Protein AF-A0A528A0J5-F1 (afdb_monomer)

Foldseek 3Di:
DDDDPPDDDPDPDPPVPPDDDDDPVVVVVVVVLLVVLCVVPVPPVLVVVVVVVLVVVLVVCCVPPQHSLLLPVLSVVLVVLVVVLSCQLVVQLSVCVVVVHPSDSVRSVVVVVDPCVVVSVVSNVVSVVVSVVSSVVSVVVCCVPVNRHHQPDPVSVVCVVVPPD

Radius of gyration: 23.2 Å; Cα contacts (8 Å, |Δi|>4): 68; chains: 1; bounding box: 49×35×71 Å

pLDDT: mean 72.09, std 12.99, range [35.09, 94.44]

Solvent-accessible surface area (backbone atoms only — not comparable to full-atom values): 9971 Å² total; per-residue (Å²): 134,86,83,80,87,72,92,71,81,91,64,99,64,83,74,73,76,75,81,76,87,83,54,75,65,55,54,55,51,52,52,51,51,52,50,55,48,38,70,75,51,70,58,64,63,66,56,47,66,60,51,48,61,60,52,48,53,51,52,56,44,45,72,70,83,53,57,42,70,82,49,50,61,53,53,62,67,41,45,69,56,49,47,71,59,62,45,50,39,55,51,47,34,50,53,27,48,75,69,74,43,86,52,55,75,77,51,32,63,50,55,78,73,42,91,57,38,68,59,54,49,52,52,47,52,50,34,49,51,52,43,51,51,49,45,51,52,52,51,52,52,45,36,73,76,69,39,87,67,53,68,94,40,74,67,56,45,54,47,60,75,69,52,89,124

Secondary structure (DSSP, 8-state):
-------------------PPPPHHHHHHHHHHHHHHHHHS-THHHHHHHHHHHHHHHHHHHTTTS--HHHHHHHHHHGGGTHHHHHHHHHHHHHHHHTTS---GGGGGGGGG-TTHHHHHHHHHHHHHHHHHHHHHHHHHHHHHH-SSPPS-HHHHHHHHH---

Structure (mmCIF, N/CA/C/O backbone):
data_AF-A0A528A0J5-F1
#
_entry.id   AF-A0A528A0J5-F1
#
loop_
_atom_site.group_PDB
_atom_site.id
_atom_site.type_symbol
_atom_site.label_atom_id
_atom_site.label_alt_id
_atom_site.label_comp_id
_atom_site.label_asym_id
_atom_site.label_entity_id
_atom_site.label_seq_id
_atom_site.pdbx_PDB_ins_code
_atom_site.Cartn_x
_atom_site.Cartn_y
_atom_site.Cartn_z
_atom_site.occupancy
_atom_site.B_iso_or_equiv
_atom_site.auth_seq_id
_atom_site.auth_comp_id
_atom_site.auth_asym_id
_atom_site.auth_atom_id
_atom_site.pdbx_PDB_model_num
ATOM 1 N N . MET A 1 1 ? 26.153 -1.626 43.187 1.00 35.09 1 MET A N 1
ATOM 2 C CA . MET A 1 1 ? 25.327 -2.709 42.612 1.00 35.09 1 MET A CA 1
ATOM 3 C C . MET A 1 1 ? 24.008 -2.085 42.190 1.00 35.09 1 MET A C 1
ATOM 5 O O . MET A 1 1 ? 23.305 -1.572 43.049 1.00 35.09 1 MET A O 1
ATOM 9 N N . ALA A 1 2 ? 23.756 -1.977 40.885 1.00 37.19 2 ALA A N 1
ATOM 10 C CA . ALA A 1 2 ? 22.600 -1.260 40.346 1.00 37.19 2 ALA A CA 1
ATOM 11 C C . ALA A 1 2 ? 21.347 -2.147 40.408 1.00 37.19 2 ALA A C 1
ATOM 13 O O . ALA A 1 2 ? 21.352 -3.257 39.883 1.00 37.19 2 ALA A O 1
ATOM 14 N N . SER A 1 3 ? 20.301 -1.658 41.077 1.00 35.94 3 SER A N 1
ATOM 15 C CA . SER A 1 3 ? 18.993 -2.310 41.161 1.00 35.94 3 SER A CA 1
ATOM 16 C C . SER A 1 3 ? 18.232 -2.085 39.857 1.00 35.94 3 SER A C 1
ATOM 18 O O . SER A 1 3 ? 17.932 -0.949 39.490 1.00 35.94 3 SER A O 1
ATOM 20 N N . PHE A 1 4 ? 17.968 -3.169 39.134 1.00 45.53 4 PHE A N 1
ATOM 21 C CA . PHE A 1 4 ? 17.230 -3.169 37.879 1.00 45.53 4 PHE A CA 1
ATOM 22 C C . PHE A 1 4 ? 15.741 -3.340 38.209 1.00 45.53 4 PHE A C 1
ATOM 24 O O . PHE A 1 4 ? 15.263 -4.447 38.443 1.00 45.53 4 PHE A O 1
ATOM 31 N N . HIS A 1 5 ? 15.008 -2.230 38.298 1.00 46.00 5 HIS A N 1
ATOM 32 C CA . HIS A 1 5 ? 13.576 -2.240 38.596 1.00 46.00 5 HIS A CA 1
ATOM 33 C C . HIS A 1 5 ? 12.786 -2.480 37.298 1.00 46.00 5 HIS A C 1
ATOM 35 O O . HIS A 1 5 ? 12.261 -1.553 36.687 1.00 46.00 5 HIS A O 1
ATOM 41 N N . VAL A 1 6 ? 12.748 -3.733 36.832 1.00 59.56 6 VAL A N 1
ATOM 42 C CA . VAL A 1 6 ? 11.843 -4.147 35.748 1.00 59.56 6 VAL A CA 1
ATOM 43 C C . VAL A 1 6 ? 10.485 -4.471 36.351 1.00 59.56 6 VAL A C 1
ATOM 45 O O . VAL A 1 6 ? 10.355 -5.368 37.175 1.00 59.56 6 VAL A O 1
ATOM 48 N N . ILE A 1 7 ? 9.512 -3.669 35.929 1.00 50.12 7 ILE A N 1
ATOM 49 C CA . ILE A 1 7 ? 8.057 -3.853 35.897 1.00 50.12 7 ILE A CA 1
ATOM 50 C C . ILE A 1 7 ? 7.627 -5.308 36.170 1.00 50.12 7 ILE A C 1
ATOM 52 O O . ILE A 1 7 ? 7.391 -6.090 35.254 1.00 50.12 7 ILE A O 1
ATOM 56 N N . ALA A 1 8 ? 7.484 -5.657 37.444 1.00 52.94 8 ALA A N 1
ATOM 57 C CA . ALA A 1 8 ? 6.702 -6.798 37.890 1.00 52.94 8 ALA A CA 1
ATOM 58 C C . ALA A 1 8 ? 5.532 -6.217 38.684 1.00 52.94 8 ALA A C 1
ATOM 60 O O . ALA A 1 8 ? 5.636 -5.943 39.878 1.00 52.94 8 ALA A O 1
ATOM 61 N N . GLY A 1 9 ? 4.439 -5.926 37.978 1.00 48.91 9 GLY A N 1
ATOM 62 C CA . GLY A 1 9 ? 3.168 -5.631 38.621 1.00 48.91 9 GLY A CA 1
ATOM 63 C C . GLY A 1 9 ? 2.752 -6.854 39.430 1.00 48.91 9 GLY A C 1
ATOM 64 O O . GLY A 1 9 ? 2.449 -7.900 38.864 1.00 48.91 9 GLY A O 1
ATOM 65 N N . ALA A 1 10 ? 2.790 -6.725 40.752 1.00 57.12 10 ALA A N 1
ATOM 66 C CA . ALA A 1 10 ? 2.311 -7.725 41.687 1.00 57.12 10 ALA A CA 1
ATOM 67 C C . ALA A 1 10 ? 0.778 -7.809 41.606 1.00 57.12 10 ALA A C 1
ATOM 69 O O . ALA A 1 10 ? 0.064 -7.070 42.277 1.00 57.12 10 ALA A O 1
ATOM 70 N N . SER A 1 11 ? 0.281 -8.709 40.763 1.00 54.34 11 SER A N 1
ATOM 71 C CA . SER A 1 11 ? -1.017 -9.357 40.938 1.00 54.34 11 SER A CA 1
ATOM 72 C C . SER A 1 11 ? -0.889 -10.783 40.413 1.00 54.34 11 SER A C 1
ATOM 74 O O . SER A 1 11 ? -0.922 -11.021 39.208 1.00 54.34 11 SER A O 1
ATOM 76 N N . GLU A 1 12 ? -0.695 -11.737 41.325 1.00 56.19 12 GLU A N 1
ATOM 77 C CA . GLU A 1 12 ? -0.760 -13.177 41.054 1.00 56.19 12 GLU A CA 1
ATOM 78 C C . GLU A 1 12 ? -2.213 -13.616 40.827 1.00 56.19 12 GLU A C 1
ATOM 80 O O . GLU A 1 12 ? -2.800 -14.401 41.566 1.00 56.19 12 GLU A O 1
ATOM 85 N N . THR A 1 13 ? -2.826 -13.100 39.775 1.00 54.84 13 THR A N 1
ATOM 86 C CA . THR A 1 13 ? -3.935 -13.783 39.122 1.00 54.84 13 THR A CA 1
ATOM 87 C C . THR A 1 13 ? -3.473 -13.986 37.700 1.00 54.84 13 THR A C 1
ATOM 89 O O . THR A 1 13 ? -3.510 -13.075 36.877 1.00 54.84 13 THR A O 1
ATOM 92 N N . LEU A 1 14 ? -2.968 -15.188 37.416 1.00 58.22 14 LEU A N 1
ATOM 93 C CA . LEU A 1 14 ? -2.896 -15.669 36.046 1.00 58.22 14 LEU A CA 1
ATOM 94 C C . LEU A 1 14 ? -4.347 -15.744 35.564 1.00 58.22 14 LEU A C 1
ATOM 96 O O . LEU A 1 14 ? -5.012 -16.765 35.721 1.00 58.22 14 LEU A O 1
ATOM 100 N N . GLU A 1 15 ? -4.861 -14.623 35.058 1.00 64.56 15 GLU A N 1
ATOM 101 C CA . GLU A 1 15 ? -6.068 -14.551 34.247 1.00 64.56 15 GLU A CA 1
ATOM 102 C C . GLU A 1 15 ? -5.842 -15.537 33.102 1.00 64.56 15 GLU A C 1
ATOM 104 O O . GLU A 1 15 ? -5.187 -15.231 32.100 1.00 64.56 15 GLU A O 1
ATOM 109 N N . HIS A 1 16 ? -6.283 -16.782 33.302 1.00 66.88 16 HIS A N 1
ATOM 110 C CA . HIS A 1 16 ? -6.191 -17.824 32.299 1.00 66.88 16 HIS A CA 1
ATOM 111 C C . HIS A 1 16 ? -7.025 -17.350 31.120 1.00 66.88 16 HIS A C 1
ATOM 113 O O . HIS A 1 16 ? -8.249 -17.493 31.102 1.00 66.88 16 HIS A O 1
ATOM 119 N N . THR A 1 17 ? -6.346 -16.743 30.148 1.00 75.31 17 THR A N 1
ATOM 120 C CA . THR A 1 17 ? -6.968 -16.225 28.940 1.00 75.31 17 THR A CA 1
ATOM 121 C C . THR A 1 17 ? -7.646 -17.406 28.272 1.00 75.31 17 THR A C 1
ATOM 123 O O . THR A 1 17 ? -6.991 -18.313 27.753 1.00 75.31 17 THR A O 1
ATOM 126 N N . ARG A 1 18 ? -8.977 -17.453 28.364 1.00 80.69 18 ARG A N 1
ATOM 127 C CA . ARG A 1 18 ? -9.752 -18.566 27.828 1.00 80.69 18 ARG A CA 1
ATOM 128 C C . ARG A 1 18 ? -9.580 -18.550 26.313 1.00 80.69 18 ARG A C 1
ATOM 130 O O . ARG A 1 18 ? -10.127 -17.681 25.637 1.00 80.69 18 ARG A O 1
ATOM 137 N N . ILE A 1 19 ? -8.832 -19.519 25.789 1.00 84.00 19 ILE A N 1
ATOM 138 C CA . ILE A 1 19 ? -8.662 -19.703 24.348 1.00 84.00 19 ILE A CA 1
ATOM 139 C C . ILE A 1 19 ? -10.047 -19.983 23.758 1.00 84.00 19 ILE A C 1
ATOM 141 O O . ILE A 1 19 ? -10.669 -21.007 24.052 1.00 84.00 19 ILE A O 1
ATOM 145 N N . ARG A 1 20 ? -10.562 -19.044 22.960 1.00 85.69 20 ARG A N 1
ATOM 146 C CA . ARG A 1 20 ? -11.823 -19.229 22.237 1.00 85.69 20 ARG A CA 1
ATOM 147 C C . ARG A 1 20 ? -11.576 -20.175 21.065 1.00 85.69 20 ARG A C 1
ATOM 149 O O . ARG A 1 20 ? -10.600 -20.015 20.337 1.00 85.69 20 ARG A O 1
ATOM 156 N N . LYS A 1 21 ? -12.454 -21.163 20.885 1.00 89.06 21 LYS A N 1
ATOM 157 C CA . LYS A 1 21 ? -12.456 -21.993 19.676 1.00 89.06 21 LYS A CA 1
ATOM 158 C C . LYS A 1 21 ? -13.137 -21.198 18.571 1.00 89.06 21 LYS A C 1
ATOM 160 O O . LYS A 1 21 ? -14.308 -20.872 18.718 1.00 89.06 21 LYS A O 1
ATOM 165 N N . ILE A 1 22 ? -12.387 -20.878 17.524 1.00 90.38 22 ILE A N 1
ATOM 166 C CA . ILE A 1 22 ? -12.878 -20.135 16.364 1.00 90.38 22 ILE A CA 1
ATOM 167 C C . ILE A 1 22 ? -13.270 -21.155 15.296 1.00 90.38 22 ILE A C 1
ATOM 169 O O . ILE A 1 22 ? -12.470 -22.028 14.945 1.00 90.38 22 ILE A O 1
ATOM 173 N N . GLY A 1 23 ? -14.510 -21.076 14.828 1.00 93.06 23 GLY A N 1
ATOM 174 C CA . GLY A 1 23 ? -15.042 -21.888 13.741 1.00 93.06 23 GLY A CA 1
ATOM 175 C C . GLY A 1 23 ? -15.117 -21.115 12.426 1.00 93.06 23 GLY A C 1
ATOM 176 O O . GLY A 1 23 ? -14.963 -19.897 12.373 1.00 93.06 23 GLY A O 1
ATOM 177 N N . VAL A 1 24 ? -15.421 -21.826 11.341 1.00 94.44 24 VAL A N 1
ATOM 178 C CA . VAL A 1 24 ? -15.620 -21.211 10.016 1.00 94.44 24 VAL A CA 1
ATOM 179 C C . VAL A 1 24 ? -16.800 -20.227 10.021 1.00 94.44 24 VAL A C 1
ATOM 181 O O . VAL A 1 24 ? -16.765 -19.218 9.325 1.00 94.44 24 VAL A O 1
ATOM 184 N N . SER A 1 25 ? -17.824 -20.472 10.845 1.00 92.62 25 SER A N 1
ATOM 185 C CA . SER A 1 25 ? -18.973 -19.572 11.019 1.00 92.62 25 SER A CA 1
ATOM 186 C C . SER A 1 25 ? -18.579 -18.182 11.515 1.00 92.62 25 SER A C 1
ATOM 188 O O . SER A 1 25 ? -19.178 -17.197 11.091 1.00 92.62 25 SER A O 1
ATOM 190 N N . ASP A 1 26 ? -17.555 -18.093 12.364 1.00 90.50 26 ASP A N 1
ATOM 191 C CA . ASP A 1 26 ? -17.110 -16.825 12.947 1.00 90.50 26 ASP A CA 1
ATOM 192 C C . ASP A 1 26 ? -16.432 -15.940 11.896 1.00 90.50 26 ASP A C 1
ATOM 194 O O . ASP A 1 26 ? -16.533 -14.716 11.953 1.00 90.50 26 ASP A O 1
ATOM 198 N N . LEU A 1 27 ? -15.794 -16.553 10.890 1.00 89.56 27 LEU A N 1
ATOM 199 C CA . LEU A 1 27 ? -15.212 -15.833 9.757 1.00 89.56 27 LEU A CA 1
ATOM 200 C C . LEU A 1 27 ? -16.300 -15.149 8.921 1.00 89.56 27 LEU A C 1
ATOM 202 O O . LEU A 1 27 ? -16.176 -13.973 8.582 1.00 89.56 27 LEU A O 1
ATOM 206 N N . PHE A 1 28 ? -17.371 -15.879 8.601 1.00 94.12 28 PHE A N 1
ATOM 207 C CA . PHE A 1 28 ? -18.489 -15.329 7.837 1.00 94.12 28 PHE A CA 1
ATOM 208 C C . PHE A 1 28 ? -19.259 -14.270 8.631 1.00 94.12 28 PHE A C 1
ATOM 210 O O . PHE A 1 28 ? -19.667 -13.265 8.048 1.00 94.12 28 PHE A O 1
ATOM 217 N N . ASP A 1 29 ? -19.417 -14.453 9.945 1.00 91.12 29 ASP A N 1
ATOM 218 C CA . ASP A 1 29 ? -20.034 -13.443 10.811 1.00 91.12 29 ASP A CA 1
ATOM 219 C C . ASP A 1 29 ? -19.188 -12.161 10.872 1.00 91.12 29 ASP A C 1
ATOM 221 O O . ASP A 1 29 ? -19.711 -11.064 10.677 1.00 91.12 29 ASP A O 1
ATOM 225 N N . ALA A 1 30 ? -17.867 -12.285 11.034 1.00 87.38 30 ALA A N 1
ATOM 226 C CA . ALA A 1 30 ? -16.954 -11.143 11.016 1.00 87.38 30 ALA A CA 1
ATOM 227 C C . ALA A 1 30 ? -16.985 -10.397 9.672 1.00 87.38 30 ALA A C 1
ATOM 229 O O . ALA A 1 30 ? -17.039 -9.166 9.649 1.00 87.38 30 ALA A O 1
ATOM 230 N N . LEU A 1 31 ? -17.009 -11.127 8.551 1.00 86.94 31 LEU A N 1
ATOM 231 C CA . LEU A 1 31 ? -17.093 -10.522 7.222 1.00 86.94 31 LEU A CA 1
ATOM 232 C C . LEU A 1 31 ? -18.415 -9.771 7.034 1.00 86.94 31 LEU A C 1
ATOM 234 O O . LEU A 1 31 ? -18.416 -8.643 6.544 1.00 86.94 31 LEU A O 1
ATOM 238 N N . LYS A 1 32 ? -19.532 -10.372 7.456 1.00 89.88 32 LYS A N 1
ATOM 239 C CA . LYS A 1 32 ? -20.857 -9.752 7.377 1.00 89.88 32 LYS A CA 1
ATOM 240 C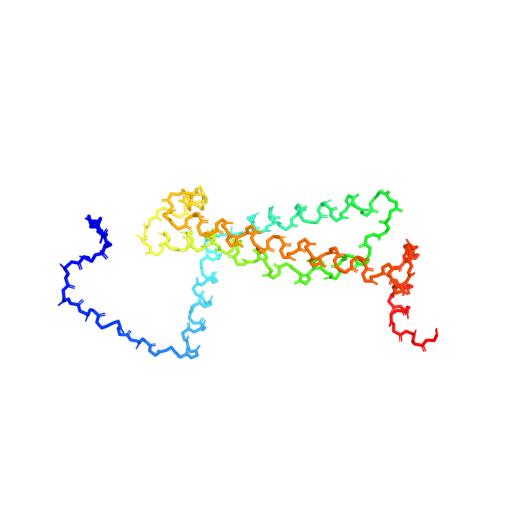 C . LYS A 1 32 ? -20.917 -8.456 8.185 1.00 89.88 32 LYS A C 1
ATOM 242 O O . LYS A 1 32 ? -21.358 -7.442 7.657 1.00 89.88 32 LYS A O 1
ATOM 247 N N . ARG A 1 33 ? -20.402 -8.461 9.417 1.00 84.44 33 ARG A N 1
ATOM 248 C CA . ARG A 1 33 ? -20.310 -7.251 10.251 1.00 84.44 33 ARG A CA 1
ATOM 249 C C . ARG A 1 33 ? -19.420 -6.184 9.621 1.00 84.44 33 ARG A C 1
ATOM 251 O O . ARG A 1 33 ? -19.786 -5.016 9.627 1.00 84.44 33 ARG A O 1
ATOM 258 N N . GLY A 1 34 ? -18.304 -6.582 9.008 1.00 79.38 34 GLY A N 1
ATOM 259 C CA . GLY A 1 34 ? -17.447 -5.665 8.254 1.00 79.38 34 GLY A CA 1
ATOM 260 C C . GLY A 1 34 ? -18.163 -5.022 7.060 1.00 79.38 34 GLY A C 1
ATOM 261 O O . GLY A 1 34 ? -17.998 -3.829 6.806 1.00 79.38 34 GLY A O 1
ATOM 262 N N . VAL A 1 35 ? -19.007 -5.779 6.353 1.00 81.56 35 VAL A N 1
ATOM 263 C CA . VAL A 1 35 ? -19.857 -5.245 5.275 1.00 81.56 35 VAL A CA 1
ATOM 264 C C . VAL A 1 35 ? -20.929 -4.307 5.833 1.00 81.56 35 VAL A C 1
ATOM 266 O O . VAL A 1 35 ? -21.136 -3.230 5.275 1.00 81.56 35 VAL A O 1
ATOM 269 N N . ASP A 1 36 ? -21.563 -4.659 6.949 1.00 83.75 36 ASP A N 1
ATOM 270 C CA . ASP A 1 36 ? -22.553 -3.807 7.614 1.00 83.75 36 ASP A CA 1
ATOM 271 C C . ASP A 1 36 ? -21.921 -2.499 8.133 1.00 83.75 36 ASP A C 1
ATOM 273 O O . ASP A 1 36 ? -22.554 -1.444 8.095 1.00 83.75 36 ASP A O 1
ATOM 277 N N . ASP A 1 37 ? -20.670 -2.530 8.601 1.00 77.31 37 ASP A N 1
ATOM 278 C CA . ASP A 1 37 ? -19.845 -1.353 8.927 1.00 77.31 37 ASP A CA 1
ATOM 279 C C . ASP A 1 37 ? -19.599 -0.471 7.710 1.00 77.31 37 ASP A C 1
ATOM 281 O O . ASP A 1 37 ? -19.836 0.741 7.753 1.00 77.31 37 ASP A O 1
ATOM 285 N N . PHE A 1 38 ? -19.207 -1.085 6.602 1.00 74.31 38 PHE A N 1
ATOM 286 C CA . PHE A 1 38 ? -18.911 -0.386 5.360 1.00 74.31 38 PHE A CA 1
ATOM 287 C C . PHE A 1 38 ? -20.151 0.247 4.708 1.00 74.31 38 PHE A C 1
ATOM 289 O O . PHE A 1 38 ? -20.063 1.358 4.186 1.00 74.31 38 PHE A O 1
ATOM 296 N N . MET A 1 39 ? -21.302 -0.432 4.746 1.00 77.81 39 MET A N 1
ATOM 297 C CA . MET A 1 39 ? -22.567 0.057 4.178 1.00 77.81 39 MET A CA 1
ATOM 298 C C . MET A 1 39 ? -23.169 1.207 4.991 1.00 77.81 39 MET A C 1
ATOM 300 O O . MET A 1 39 ? -23.744 2.131 4.420 1.00 77.81 39 MET A O 1
ATOM 304 N N . VAL A 1 40 ? -23.026 1.176 6.320 1.00 75.69 40 VAL A N 1
ATOM 305 C CA . VAL A 1 40 ? -23.530 2.238 7.209 1.00 75.69 40 VAL A CA 1
ATOM 306 C C . VAL A 1 40 ? -22.634 3.473 7.168 1.00 75.69 40 VAL A C 1
ATOM 308 O O . VAL A 1 40 ? -23.124 4.604 7.176 1.00 75.69 40 VAL A O 1
ATOM 311 N N . LYS A 1 41 ? -21.315 3.276 7.114 1.00 67.44 41 LYS A N 1
ATOM 312 C CA . LYS A 1 41 ? -20.327 4.353 6.999 1.00 67.44 41 LYS A CA 1
ATOM 313 C C . LYS A 1 41 ? -19.475 4.114 5.754 1.00 67.44 41 LYS A C 1
ATOM 315 O O . LYS A 1 41 ? -18.352 3.613 5.879 1.00 67.44 41 LYS A O 1
ATOM 320 N N . PRO A 1 42 ? -19.982 4.532 4.577 1.00 66.94 42 PRO A N 1
ATOM 321 C CA . PRO A 1 42 ? -19.294 4.467 3.305 1.00 66.94 42 PRO A CA 1
ATOM 322 C C . PRO A 1 42 ? -17.801 4.796 3.376 1.00 66.94 42 PRO A C 1
ATOM 324 O O . PRO A 1 42 ? -17.408 5.960 3.360 1.00 66.94 42 PRO A O 1
ATOM 327 N N . SER A 1 43 ? -16.932 3.787 3.466 1.00 61.47 43 SER A N 1
ATOM 328 C CA . SER A 1 43 ? -15.487 3.980 3.687 1.00 61.47 43 SER A CA 1
ATOM 329 C C . SER A 1 43 ? -14.695 4.341 2.425 1.00 61.47 43 SER A C 1
ATOM 331 O O . SER A 1 43 ? -13.466 4.292 2.365 1.00 61.47 43 SER A O 1
ATOM 333 N N . HIS A 1 44 ? -15.436 4.682 1.383 1.00 50.84 44 HIS A N 1
ATOM 334 C CA . HIS A 1 44 ? -15.050 4.547 -0.009 1.00 50.84 44 HIS A CA 1
ATOM 335 C C . HIS A 1 44 ? -14.100 5.674 -0.444 1.00 50.84 44 HIS A C 1
ATOM 337 O O . HIS A 1 44 ? -13.247 5.465 -1.298 1.00 50.84 44 HIS A O 1
ATOM 343 N N . ILE A 1 45 ? -14.163 6.840 0.209 1.00 54.38 45 ILE A N 1
ATOM 344 C CA . ILE A 1 45 ? -13.298 8.002 -0.065 1.00 54.38 45 ILE A CA 1
ATOM 345 C C . ILE A 1 45 ? -11.890 7.835 0.536 1.00 54.38 45 ILE A C 1
ATOM 347 O O . ILE A 1 45 ? -10.908 8.262 -0.064 1.00 54.38 45 ILE A O 1
ATOM 351 N N . ALA A 1 46 ? -11.749 7.166 1.681 1.00 52.53 46 ALA A N 1
ATOM 352 C CA . ALA A 1 46 ? -10.443 6.987 2.323 1.00 52.53 46 ALA A CA 1
ATOM 353 C C . ALA A 1 46 ? -9.571 5.930 1.638 1.00 52.53 46 ALA A C 1
ATOM 355 O O . ALA A 1 46 ? -8.352 6.072 1.579 1.00 52.53 46 ALA A O 1
ATOM 356 N N . PHE A 1 47 ? -10.202 4.909 1.058 1.00 55.84 47 PHE A N 1
ATOM 357 C CA . PHE A 1 47 ? -9.536 3.954 0.177 1.00 55.84 47 PHE A CA 1
ATOM 358 C C . PHE A 1 47 ? -9.187 4.580 -1.183 1.00 55.84 47 PHE A C 1
ATOM 360 O O . PHE A 1 47 ? -8.103 4.335 -1.704 1.00 55.84 47 PHE A O 1
ATOM 367 N N . LEU A 1 48 ? -10.027 5.471 -1.720 1.00 55.50 48 LEU A N 1
ATOM 368 C CA . LEU A 1 48 ? -9.715 6.229 -2.939 1.00 55.50 48 LEU A CA 1
ATOM 369 C C . LEU A 1 48 ? -8.529 7.208 -2.755 1.00 55.50 48 LEU A C 1
ATOM 371 O O . LEU A 1 48 ? -7.656 7.254 -3.621 1.00 55.50 48 LEU A O 1
ATOM 375 N N . CYS A 1 49 ? -8.421 7.914 -1.619 1.00 50.62 49 CYS A N 1
ATOM 376 C CA . CYS A 1 49 ? -7.321 8.854 -1.315 1.00 50.62 49 CYS A CA 1
ATOM 377 C C . CYS A 1 49 ? -5.956 8.198 -1.011 1.00 50.62 49 CYS A C 1
ATOM 379 O O . CYS A 1 49 ? -4.942 8.892 -1.063 1.00 50.62 49 CYS A O 1
ATOM 381 N N . LEU A 1 50 ? -5.900 6.890 -0.720 1.00 57.88 50 LEU A N 1
ATOM 382 C CA . LEU A 1 50 ? -4.642 6.139 -0.549 1.00 57.88 50 LEU A CA 1
ATOM 383 C C . LEU A 1 50 ? -4.169 5.489 -1.864 1.00 57.88 50 LEU A C 1
ATOM 385 O O . LEU A 1 50 ? -2.975 5.349 -2.113 1.00 57.88 50 LEU A O 1
ATOM 389 N N . ILE A 1 51 ? -5.120 5.117 -2.721 1.00 56.50 51 ILE A N 1
ATOM 390 C CA . ILE A 1 51 ? -4.889 4.434 -3.999 1.00 56.50 51 ILE A CA 1
ATOM 391 C C . ILE A 1 51 ? -4.473 5.427 -5.098 1.00 56.50 51 ILE A C 1
ATOM 393 O O . ILE A 1 51 ? -3.606 5.120 -5.913 1.00 56.50 51 ILE A O 1
ATOM 397 N N . TYR A 1 52 ? -5.021 6.644 -5.107 1.00 55.44 52 TYR A N 1
ATOM 398 C CA . TYR A 1 52 ? -4.776 7.614 -6.184 1.00 55.44 52 TYR A CA 1
ATOM 399 C C . TYR A 1 52 ? -3.378 8.275 -6.196 1.00 55.44 52 TYR A C 1
ATOM 401 O O . TYR A 1 52 ? -2.843 8.473 -7.285 1.00 55.44 52 TYR A O 1
ATOM 409 N N . PRO A 1 53 ? -2.721 8.588 -5.062 1.00 56.62 53 PRO A N 1
ATOM 410 C CA . PRO A 1 53 ? -1.344 9.106 -5.053 1.00 56.62 53 PRO A CA 1
ATOM 411 C C . PRO A 1 53 ? -0.283 8.074 -5.480 1.00 56.62 53 PRO A C 1
ATOM 413 O O . PRO A 1 53 ? 0.720 8.447 -6.084 1.00 56.62 53 PRO A O 1
ATOM 416 N N . LEU A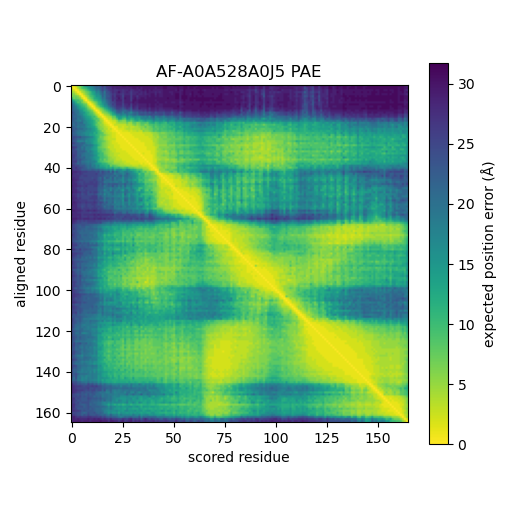 1 54 ? -0.529 6.775 -5.252 1.00 61.59 54 LEU A N 1
ATOM 417 C CA . LEU A 1 54 ? 0.300 5.677 -5.772 1.00 61.59 54 LEU A CA 1
ATOM 418 C C . LEU A 1 54 ? 0.146 5.546 -7.298 1.00 61.59 54 LEU A C 1
ATOM 420 O O . LEU A 1 54 ? 1.118 5.351 -8.021 1.00 61.59 54 LEU A O 1
ATOM 424 N N . VAL A 1 55 ? -1.075 5.759 -7.790 1.00 54.59 55 VAL A N 1
ATOM 425 C CA . VAL A 1 55 ? -1.401 5.864 -9.218 1.00 54.59 55 VAL A CA 1
ATOM 426 C C . VAL A 1 55 ? -0.810 7.142 -9.849 1.00 54.59 55 VAL A C 1
ATOM 428 O O . VAL A 1 55 ? -0.335 7.099 -10.979 1.00 54.59 55 VAL A O 1
ATOM 431 N N . GLY A 1 56 ? -0.740 8.266 -9.127 1.00 61.66 56 GLY A N 1
ATOM 432 C CA . GLY A 1 56 ? -0.175 9.538 -9.606 1.00 61.66 56 GLY A CA 1
ATOM 433 C C . GLY A 1 56 ? 1.352 9.549 -9.752 1.00 61.66 56 GLY A C 1
ATOM 434 O O . GLY A 1 56 ? 1.877 10.100 -10.717 1.00 61.66 56 GLY A O 1
ATOM 435 N N . VAL A 1 57 ? 2.077 8.894 -8.843 1.00 61.47 57 VAL A N 1
ATOM 436 C CA . VAL A 1 57 ? 3.543 8.751 -8.941 1.00 61.47 57 VAL A CA 1
ATOM 437 C C . VAL A 1 57 ? 3.933 7.805 -10.085 1.00 61.47 57 VAL A C 1
ATOM 439 O O . VAL A 1 57 ? 4.888 8.076 -10.810 1.00 61.47 57 VAL A O 1
ATOM 442 N N . VAL A 1 58 ? 3.141 6.756 -10.322 1.00 53.62 58 VAL A N 1
ATOM 443 C CA . VAL A 1 58 ? 3.271 5.869 -11.492 1.00 53.62 58 VAL A CA 1
ATOM 444 C C . VAL A 1 58 ? 3.065 6.639 -12.785 1.00 53.62 58 VAL A C 1
ATOM 446 O O . VAL A 1 58 ? 3.890 6.523 -13.684 1.00 53.62 58 VAL A O 1
ATOM 449 N N . LEU A 1 59 ? 2.037 7.489 -12.854 1.00 54.38 59 LEU A N 1
ATOM 450 C CA . LEU A 1 59 ? 1.773 8.350 -14.010 1.00 54.38 59 LEU A CA 1
ATOM 451 C C . LEU A 1 59 ? 2.912 9.361 -14.281 1.00 54.38 59 LEU A C 1
ATOM 453 O O . LEU A 1 59 ? 3.205 9.636 -15.445 1.00 54.38 59 LEU A O 1
ATOM 457 N N . ALA A 1 60 ? 3.592 9.872 -13.245 1.00 52.62 60 ALA A N 1
ATOM 458 C CA . ALA A 1 60 ? 4.708 10.828 -13.346 1.00 52.62 60 ALA A CA 1
ATOM 459 C C . ALA A 1 60 ? 6.050 10.192 -13.778 1.00 52.62 60 ALA A C 1
ATOM 461 O O . ALA A 1 60 ? 6.841 10.820 -14.482 1.00 52.62 60 ALA A O 1
ATOM 462 N N . VAL A 1 61 ? 6.295 8.922 -13.440 1.00 56.62 61 VAL A N 1
ATOM 463 C CA . VAL A 1 61 ? 7.401 8.145 -14.037 1.00 56.62 61 VAL A CA 1
ATOM 464 C C . VAL A 1 61 ? 7.054 7.774 -15.485 1.00 56.62 61 VAL A C 1
ATOM 466 O O . VAL A 1 61 ? 7.908 7.844 -16.363 1.00 56.62 61 VAL A O 1
ATOM 469 N N . TRP A 1 62 ? 5.776 7.511 -15.770 1.00 46.44 62 TRP A N 1
ATOM 470 C CA . TRP A 1 62 ? 5.286 7.162 -17.108 1.00 46.44 62 TRP A CA 1
ATOM 471 C C . TRP A 1 62 ? 5.382 8.284 -18.148 1.00 46.44 62 TRP A C 1
ATOM 473 O O . TRP A 1 62 ? 5.492 8.009 -19.339 1.00 46.44 62 TRP A O 1
ATOM 483 N N . THR A 1 63 ? 5.334 9.543 -17.719 1.00 56.19 63 THR A N 1
ATOM 484 C CA . THR A 1 63 ? 5.352 10.718 -18.610 1.00 56.19 63 THR A CA 1
ATOM 485 C C . THR A 1 63 ? 6.744 11.336 -18.789 1.00 56.19 63 THR A C 1
ATOM 487 O O . THR A 1 63 ? 6.901 12.238 -19.606 1.00 56.19 63 THR A O 1
ATOM 490 N N . SER A 1 64 ? 7.769 10.843 -18.082 1.00 55.56 64 SER A N 1
ATOM 491 C CA . SER A 1 64 ? 9.120 11.439 -18.031 1.00 55.56 64 SER A CA 1
ATOM 492 C C . SER A 1 64 ? 10.159 10.836 -18.998 1.00 55.56 64 SER A C 1
ATOM 494 O O . SER A 1 64 ? 11.311 11.260 -18.985 1.00 55.56 64 SER A O 1
ATOM 496 N N . GLY A 1 65 ? 9.772 9.897 -19.876 1.00 58.22 65 GLY A N 1
ATOM 497 C CA . GLY A 1 65 ? 10.632 9.375 -20.958 1.00 58.22 65 GLY A CA 1
ATOM 498 C C . GLY A 1 65 ? 11.288 8.006 -20.714 1.00 58.22 65 GLY A C 1
ATOM 499 O O . GLY A 1 65 ? 11.929 7.483 -21.619 1.00 58.22 65 GLY A O 1
ATOM 500 N N . ASN A 1 66 ? 11.078 7.389 -19.545 1.00 60.78 66 ASN A N 1
ATOM 501 C CA . ASN A 1 66 ? 11.443 5.999 -19.238 1.00 60.78 66 ASN A CA 1
ATOM 502 C C . ASN A 1 66 ? 10.151 5.207 -18.987 1.00 60.78 66 ASN A C 1
ATOM 504 O O . ASN A 1 66 ? 9.457 5.441 -18.001 1.00 60.78 66 ASN A O 1
ATOM 508 N N . ASN A 1 67 ? 9.782 4.302 -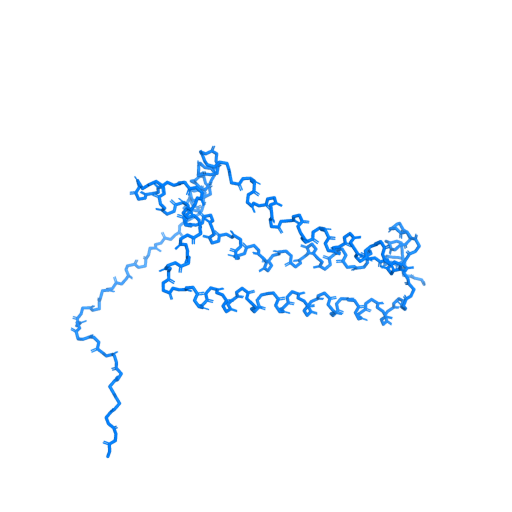19.892 1.00 65.06 67 ASN A N 1
ATOM 509 C CA . ASN A 1 67 ? 8.499 3.599 -19.834 1.00 65.06 67 ASN A CA 1
ATOM 510 C C . ASN A 1 67 ? 8.323 2.806 -18.525 1.00 65.06 67 ASN A C 1
ATOM 512 O O . ASN A 1 67 ? 9.080 1.882 -18.236 1.00 65.06 67 ASN A O 1
ATOM 516 N N . ALA A 1 68 ? 7.291 3.151 -17.752 1.00 70.88 68 ALA A N 1
ATOM 517 C CA . ALA A 1 68 ? 6.994 2.571 -16.442 1.00 70.88 68 ALA A CA 1
ATOM 518 C C . ALA A 1 68 ? 6.266 1.214 -16.510 1.00 70.88 68 ALA A C 1
ATOM 520 O O . ALA A 1 68 ? 5.927 0.651 -15.468 1.00 70.88 68 ALA A O 1
ATOM 521 N N . LEU A 1 69 ? 6.028 0.673 -17.713 1.00 72.62 69 LEU A N 1
ATOM 522 C CA . LEU A 1 69 ? 5.355 -0.617 -17.912 1.00 72.62 69 LEU A CA 1
ATOM 523 C C . LEU A 1 69 ? 5.919 -1.759 -17.039 1.00 72.62 69 LEU A C 1
ATOM 525 O O . LEU A 1 69 ? 5.111 -2.448 -16.412 1.00 72.62 69 LEU A O 1
ATOM 52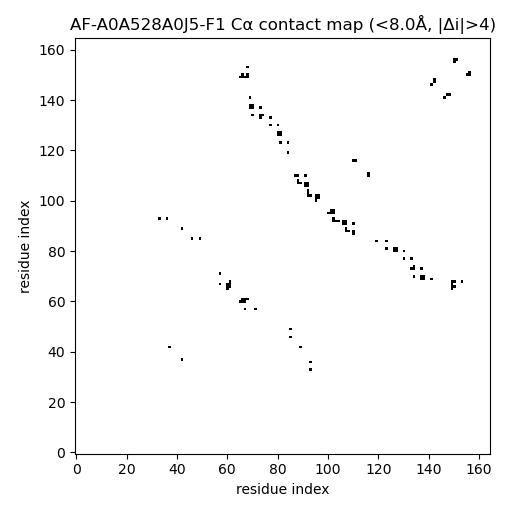9 N N . PRO A 1 70 ? 7.249 -1.945 -16.900 1.00 76.31 70 PRO A N 1
ATOM 530 C CA . PRO A 1 70 ? 7.799 -3.026 -16.076 1.00 76.31 70 PRO A CA 1
ATOM 531 C C . PRO A 1 70 ? 7.493 -2.886 -14.577 1.00 76.31 70 PRO A C 1
ATOM 533 O O . PRO A 1 70 ? 7.527 -3.870 -13.842 1.00 76.31 70 PRO A O 1
ATOM 536 N N . LEU A 1 71 ? 7.171 -1.673 -14.113 1.00 76.75 71 LEU A N 1
ATOM 537 C CA . LEU A 1 71 ? 6.877 -1.379 -12.710 1.00 76.75 71 LEU A CA 1
ATOM 538 C C . LEU A 1 71 ? 5.404 -1.579 -12.345 1.00 76.75 71 LEU A C 1
ATOM 540 O O . LEU A 1 71 ? 5.088 -1.646 -11.158 1.00 76.75 71 LEU A O 1
ATOM 544 N N . LEU A 1 72 ? 4.506 -1.730 -13.326 1.00 75.44 72 LEU A N 1
ATOM 545 C CA . LEU A 1 72 ? 3.076 -1.917 -13.066 1.00 75.44 72 LEU A CA 1
ATOM 546 C C . LEU A 1 72 ? 2.789 -3.189 -12.264 1.00 75.44 72 LEU A C 1
ATOM 548 O O . LEU A 1 72 ? 2.048 -3.140 -11.284 1.00 75.44 72 LEU A O 1
ATOM 552 N N . PHE A 1 73 ? 3.387 -4.320 -12.646 1.00 74.31 73 PHE A N 1
ATOM 553 C CA . PHE A 1 73 ? 3.167 -5.583 -11.941 1.00 74.31 73 PHE A CA 1
ATOM 554 C C . PHE A 1 73 ? 3.697 -5.545 -10.492 1.00 74.31 73 PHE A C 1
ATOM 556 O O . PHE A 1 73 ? 2.909 -5.807 -9.580 1.00 74.31 73 PHE A O 1
ATOM 563 N N . PRO A 1 74 ? 4.959 -5.138 -10.238 1.00 80.25 74 PRO A N 1
ATOM 564 C CA . PRO A 1 74 ? 5.483 -4.953 -8.884 1.00 80.25 74 PRO A CA 1
ATOM 565 C C . PRO A 1 74 ? 4.653 -4.001 -8.017 1.00 80.25 74 PRO A C 1
ATOM 567 O O . PRO A 1 74 ? 4.488 -4.233 -6.818 1.00 80.25 74 PRO A O 1
ATOM 570 N N . LEU A 1 75 ? 4.120 -2.936 -8.612 1.00 77.44 75 LEU A N 1
ATOM 571 C CA . LEU A 1 75 ? 3.298 -1.956 -7.916 1.00 77.44 75 LEU A CA 1
ATOM 572 C C . LEU A 1 75 ? 1.960 -2.551 -7.461 1.00 77.44 75 LEU A C 1
ATOM 574 O O . LEU A 1 75 ? 1.575 -2.384 -6.303 1.00 77.44 75 LEU A O 1
ATOM 578 N N . VAL A 1 76 ? 1.274 -3.274 -8.351 1.00 75.25 76 VAL A N 1
ATOM 579 C CA . VAL A 1 76 ? 0.002 -3.940 -8.032 1.00 75.25 76 VAL A CA 1
ATOM 580 C C . VAL A 1 76 ? 0.220 -5.047 -6.999 1.00 75.25 76 VAL A C 1
ATOM 582 O O . VAL A 1 76 ? -0.533 -5.131 -6.029 1.00 75.25 76 VAL A O 1
ATOM 585 N N . SER A 1 77 ? 1.268 -5.864 -7.151 1.00 77.44 77 SER A N 1
ATOM 586 C CA . SER A 1 77 ? 1.551 -6.964 -6.220 1.00 77.44 77 SER A CA 1
ATOM 587 C C . SER A 1 77 ? 1.984 -6.474 -4.836 1.00 77.44 77 SER A C 1
ATOM 589 O O . SER A 1 77 ? 1.656 -7.097 -3.827 1.00 77.44 77 SER A O 1
ATOM 591 N N . GLY A 1 78 ? 2.686 -5.342 -4.762 1.00 75.19 78 GLY A N 1
ATOM 592 C CA . GLY A 1 78 ? 3.145 -4.773 -3.497 1.00 75.19 78 GLY A CA 1
ATOM 593 C C . GLY A 1 78 ? 2.087 -3.962 -2.736 1.00 75.19 78 GLY A C 1
ATOM 594 O O . GLY A 1 78 ? 2.310 -3.630 -1.573 1.00 75.19 78 GLY A O 1
ATOM 595 N N . PHE A 1 79 ? 0.901 -3.728 -3.312 1.00 71.44 79 PHE A N 1
ATOM 596 C CA . PHE A 1 79 ? -0.240 -3.121 -2.607 1.00 71.44 79 PHE A CA 1
ATOM 597 C C . PHE A 1 79 ? -0.645 -3.904 -1.342 1.00 71.44 79 PHE A C 1
ATOM 599 O O . PHE A 1 79 ? -1.101 -3.319 -0.357 1.00 71.44 79 PHE A O 1
ATOM 606 N N . ALA A 1 80 ? -0.402 -5.220 -1.321 1.00 71.56 80 ALA A N 1
ATOM 607 C CA . ALA A 1 80 ? -0.617 -6.071 -0.151 1.00 71.56 80 ALA A CA 1
ATOM 608 C C . ALA A 1 80 ? 0.196 -5.631 1.084 1.00 71.56 80 ALA A C 1
ATOM 610 O O . ALA A 1 80 ? -0.220 -5.892 2.210 1.00 71.56 80 ALA A O 1
ATOM 611 N N . LEU A 1 81 ? 1.316 -4.925 0.891 1.00 71.44 81 LEU A N 1
ATOM 612 C CA . LEU A 1 81 ? 2.128 -4.368 1.979 1.00 71.44 81 LEU A CA 1
ATOM 613 C C . LEU A 1 81 ? 1.512 -3.091 2.570 1.00 71.44 81 LEU A C 1
ATOM 615 O O . LEU A 1 81 ? 1.796 -2.737 3.709 1.00 71.44 81 LEU A O 1
ATOM 619 N N . ILE A 1 82 ? 0.644 -2.411 1.819 1.00 69.31 82 ILE A N 1
ATOM 620 C CA . ILE A 1 82 ? 0.003 -1.152 2.219 1.00 69.31 82 ILE A CA 1
ATOM 621 C C . ILE A 1 82 ? -1.346 -1.418 2.908 1.00 69.31 82 ILE A C 1
ATOM 623 O O . ILE A 1 82 ? -1.733 -0.705 3.837 1.00 69.31 82 ILE A O 1
ATOM 627 N N . GLY A 1 83 ? -2.045 -2.480 2.497 1.00 69.69 83 GLY A N 1
ATOM 628 C CA . GLY A 1 83 ? -3.361 -2.870 3.017 1.00 69.69 83 GLY A CA 1
ATOM 629 C C . GLY A 1 83 ? -3.466 -2.961 4.550 1.00 69.69 83 GLY A C 1
ATOM 630 O O . GLY A 1 83 ? -4.395 -2.374 5.108 1.00 69.69 83 GLY A O 1
ATOM 631 N N . PRO A 1 84 ? -2.529 -3.620 5.263 1.00 72.56 84 PRO A N 1
ATOM 632 C CA . PRO A 1 84 ? -2.570 -3.720 6.724 1.00 72.56 84 PRO A CA 1
ATOM 633 C C . PRO A 1 84 ? -2.523 -2.363 7.432 1.00 72.56 84 PRO A C 1
ATOM 635 O O . PRO A 1 84 ? -3.161 -2.189 8.466 1.00 72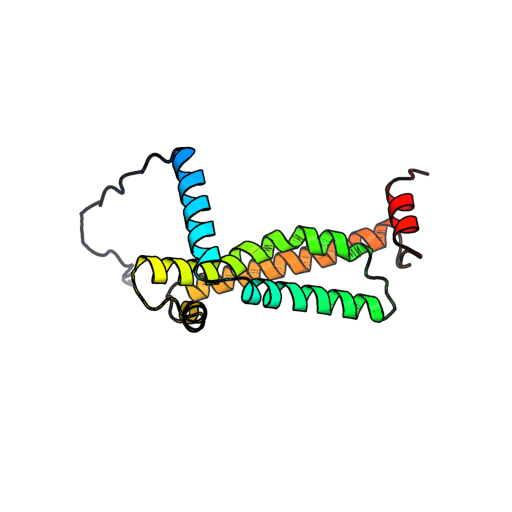.56 84 PRO A O 1
ATOM 638 N N . PHE A 1 85 ? -1.806 -1.390 6.863 1.00 69.69 85 PHE A N 1
ATOM 639 C CA . PHE A 1 85 ? -1.751 -0.030 7.393 1.00 69.69 85 PHE A CA 1
ATOM 640 C C . PHE A 1 85 ? -3.047 0.734 7.096 1.00 69.69 85 PHE A C 1
ATOM 642 O O . PHE A 1 85 ? -3.607 1.377 7.983 1.00 69.69 85 PHE A O 1
ATOM 649 N N . ALA A 1 86 ? -3.571 0.606 5.873 1.00 71.12 86 ALA A N 1
ATOM 650 C CA . ALA A 1 86 ? -4.845 1.204 5.470 1.00 71.12 86 ALA A CA 1
ATOM 651 C C . ALA A 1 86 ? -6.025 0.714 6.333 1.00 71.12 86 ALA A C 1
ATOM 653 O O . ALA A 1 86 ? -6.930 1.485 6.658 1.00 71.12 86 ALA A O 1
ATOM 654 N N . ALA A 1 87 ? -5.993 -0.555 6.748 1.00 74.50 87 ALA A N 1
ATOM 655 C CA . ALA A 1 87 ? -7.029 -1.176 7.567 1.00 74.50 87 ALA A CA 1
ATOM 656 C C . ALA A 1 87 ? -7.136 -0.581 8.983 1.00 74.50 87 ALA A C 1
ATOM 658 O O . ALA A 1 87 ? -8.215 -0.608 9.570 1.00 74.50 87 ALA A O 1
ATOM 659 N N . LEU A 1 88 ? -6.067 0.016 9.522 1.00 74.12 88 LEU A N 1
ATOM 660 C CA . LEU A 1 88 ? -6.065 0.570 10.883 1.00 74.12 88 LEU A CA 1
ATOM 661 C C . LEU A 1 88 ? -7.098 1.688 11.073 1.00 74.12 88 LEU A C 1
ATOM 663 O O . LEU A 1 88 ? -7.753 1.748 12.112 1.00 74.12 88 LEU A O 1
ATOM 667 N N . GLY A 1 89 ? -7.279 2.547 10.064 1.00 72.25 89 GLY A N 1
ATOM 668 C CA . GLY A 1 89 ? -8.294 3.603 10.107 1.00 72.25 89 GLY A CA 1
ATOM 669 C C . GLY A 1 89 ? -9.717 3.042 10.117 1.00 72.25 89 GLY A C 1
ATOM 670 O O . GLY A 1 89 ? -10.583 3.560 10.819 1.00 72.25 89 GLY A O 1
ATOM 671 N N . LEU A 1 90 ? -9.946 1.942 9.394 1.00 75.75 90 LEU A N 1
ATOM 672 C CA . LEU A 1 90 ? -11.234 1.250 9.385 1.00 75.75 90 LEU A CA 1
ATOM 673 C C . LEU A 1 90 ? -11.507 0.545 10.719 1.00 75.75 90 LEU A C 1
ATOM 675 O O . LEU A 1 90 ? -12.629 0.607 11.218 1.00 75.75 90 LEU A O 1
ATOM 679 N N . TYR A 1 91 ? -10.484 -0.062 11.331 1.00 75.38 91 TYR A N 1
ATOM 680 C CA . TYR A 1 91 ? -10.608 -0.705 12.642 1.00 75.38 91 TYR A CA 1
ATOM 681 C C . TYR A 1 91 ? -10.975 0.285 13.747 1.00 75.38 91 TYR A C 1
ATOM 683 O O . TYR A 1 91 ? -11.789 -0.038 14.608 1.00 75.38 91 TYR A O 1
ATOM 691 N N . GLU A 1 92 ? -10.435 1.502 13.713 1.00 75.12 92 GLU A N 1
ATOM 692 C CA . GLU A 1 92 ? -10.795 2.537 14.685 1.00 75.12 92 GLU A CA 1
ATOM 693 C C . GLU A 1 92 ? -12.262 2.973 14.548 1.00 75.12 92 GLU A C 1
ATOM 695 O O . GLU A 1 92 ? -12.966 3.104 15.552 1.00 75.12 92 GLU A O 1
ATOM 700 N N . ILE A 1 93 ? -12.739 3.162 13.312 1.00 75.19 93 ILE A N 1
ATOM 701 C CA . ILE A 1 93 ? -14.136 3.528 13.037 1.00 75.19 93 ILE A CA 1
ATOM 702 C C . ILE A 1 93 ? -15.083 2.414 13.505 1.00 75.19 93 ILE A C 1
ATOM 704 O O . ILE A 1 93 ? -16.065 2.697 14.195 1.00 75.19 93 ILE A O 1
ATOM 708 N N . SER A 1 94 ? -14.767 1.159 13.172 1.00 75.56 94 SER A N 1
ATOM 709 C CA . SER A 1 94 ? -15.541 -0.022 13.576 1.00 75.56 94 SER A CA 1
ATOM 710 C C . SER A 1 94 ? -15.602 -0.154 15.103 1.00 75.56 94 SER A C 1
ATOM 712 O O . SER A 1 94 ? -16.689 -0.206 15.680 1.00 75.56 94 SER A O 1
ATOM 714 N N . ARG A 1 95 ? -14.457 -0.035 15.792 1.00 77.75 95 ARG A N 1
ATOM 715 C CA . ARG A 1 95 ? -14.390 -0.089 17.263 1.00 77.75 95 ARG A CA 1
ATOM 716 C C . ARG A 1 95 ? -15.258 0.977 17.935 1.00 77.75 95 ARG A C 1
ATOM 718 O O . ARG A 1 95 ? -15.902 0.707 18.947 1.00 77.75 95 ARG A O 1
ATOM 725 N N . ARG A 1 96 ? -15.273 2.203 17.405 1.00 76.50 96 ARG A N 1
ATOM 726 C CA . ARG A 1 96 ? -16.101 3.293 17.954 1.00 76.50 96 ARG A CA 1
ATOM 727 C C . ARG A 1 96 ? -17.581 3.049 17.753 1.00 76.50 96 ARG A C 1
ATOM 729 O O . ARG A 1 96 ? -18.357 3.295 18.674 1.00 76.50 96 ARG A O 1
ATOM 736 N N . ARG A 1 97 ? -17.953 2.533 16.580 1.00 79.25 97 ARG A N 1
ATOM 737 C CA . ARG A 1 97 ? -19.330 2.141 16.292 1.00 79.25 97 ARG A CA 1
ATOM 738 C C . ARG A 1 97 ? -19.802 1.062 17.268 1.00 79.25 97 ARG A C 1
ATOM 740 O O . ARG A 1 97 ? -20.887 1.201 17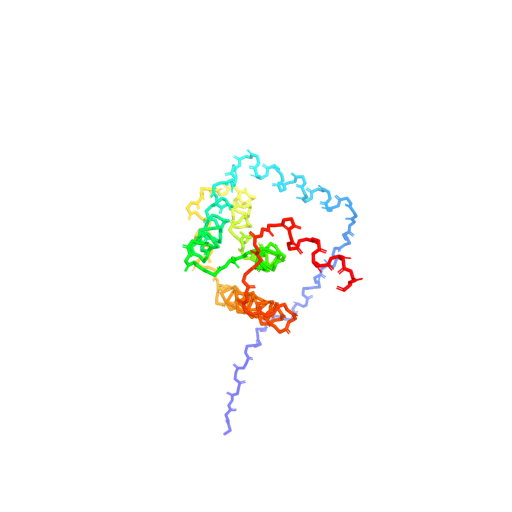.824 1.00 79.25 97 ARG A O 1
ATOM 747 N N . GLU A 1 98 ? -18.994 0.031 17.512 1.00 81.44 98 GLU A N 1
ATOM 748 C CA . GLU A 1 98 ? -19.324 -1.028 18.477 1.00 81.44 98 GLU A CA 1
ATOM 749 C C . GLU A 1 98 ? -19.472 -0.498 19.909 1.00 81.44 98 GLU A C 1
ATOM 751 O O . GLU A 1 98 ? -20.345 -0.946 20.649 1.00 81.44 98 GLU A O 1
ATOM 756 N N . ALA A 1 99 ? -18.673 0.501 20.288 1.00 82.56 99 ALA A N 1
ATOM 757 C CA . ALA A 1 99 ? -18.771 1.164 21.586 1.00 82.56 99 ALA A CA 1
ATOM 758 C C . ALA A 1 99 ? -19.973 2.128 21.711 1.00 82.56 99 ALA A C 1
ATOM 760 O O . ALA A 1 99 ? -20.134 2.761 22.754 1.00 82.56 99 ALA A O 1
ATOM 761 N N . GLY A 1 100 ? -20.800 2.280 20.666 1.00 80.88 100 GLY A N 1
ATOM 762 C CA . GLY A 1 100 ? -21.907 3.244 20.633 1.00 80.88 100 GLY A CA 1
ATOM 763 C C . GLY A 1 100 ? -21.451 4.708 20.644 1.00 80.88 100 GLY A C 1
ATOM 764 O O . GLY A 1 100 ? -22.248 5.602 20.925 1.00 80.88 100 GLY A O 1
ATOM 765 N N . LEU A 1 101 ? -20.167 4.952 20.372 1.00 77.19 101 LEU A N 1
ATOM 766 C CA . LEU A 1 101 ? -19.564 6.279 20.317 1.00 77.19 101 LEU A CA 1
ATOM 767 C C . LEU A 1 101 ? -19.775 6.899 18.934 1.00 77.19 101 LEU A C 1
ATOM 769 O O . LEU A 1 101 ? -20.096 6.211 17.961 1.00 77.19 101 LEU A O 1
ATOM 773 N N . ASP A 1 102 ? -19.550 8.210 18.829 1.00 75.81 102 ASP A N 1
ATOM 774 C CA . ASP A 1 102 ? -19.567 8.871 17.529 1.00 75.81 102 ASP A CA 1
ATOM 775 C C . ASP A 1 102 ? -18.491 8.255 16.614 1.00 75.81 102 ASP A C 1
ATOM 777 O O . ASP A 1 102 ? -17.288 8.310 16.879 1.00 75.81 102 ASP A O 1
ATOM 781 N N . ALA A 1 103 ? -18.943 7.627 15.529 1.00 64.56 103 ALA A N 1
ATOM 782 C CA . ALA A 1 103 ? -18.112 6.996 14.509 1.00 64.56 103 ALA A CA 1
ATOM 783 C C . ALA A 1 103 ? -17.859 7.949 13.325 1.00 64.56 103 ALA A C 1
ATOM 785 O O . ALA A 1 103 ? -17.823 7.536 12.161 1.00 64.56 103 ALA A O 1
ATOM 786 N N . SER A 1 104 ? -17.811 9.262 13.569 1.00 70.19 104 SER A N 1
ATOM 787 C CA . SER A 1 104 ? -17.412 10.255 12.567 1.00 70.19 104 SER A CA 1
ATOM 788 C C . SER A 1 104 ? -15.990 10.000 12.042 1.00 70.19 104 SER A C 1
ATOM 790 O O . SER A 1 104 ? -15.105 9.563 12.772 1.00 70.19 104 SER A O 1
ATOM 792 N N . TRP A 1 105 ? -15.748 10.292 10.761 1.00 64.75 105 TRP A N 1
ATOM 793 C CA . TRP A 1 105 ? -14.467 10.046 10.078 1.00 64.75 105 TRP A CA 1
ATOM 794 C C . TRP A 1 105 ? -13.281 10.816 10.683 1.00 64.75 105 TRP A C 1
ATOM 796 O O . TRP A 1 105 ? -12.141 10.367 10.576 1.00 64.75 105 TRP A O 1
ATOM 806 N N . SER A 1 106 ? -13.530 11.940 11.367 1.00 60.19 106 SER A N 1
ATOM 807 C CA . SER A 1 106 ? -12.511 12.701 12.114 1.00 60.19 106 SER A CA 1
ATOM 808 C C . SER A 1 106 ? -11.795 11.846 13.160 1.00 60.19 106 SER A C 1
ATOM 810 O O . SER A 1 106 ? -10.609 12.037 13.432 1.00 60.19 106 SER A O 1
ATOM 812 N N . HIS A 1 107 ? -12.503 10.857 13.694 1.00 63.38 107 HIS A N 1
ATOM 813 C CA . HIS A 1 107 ? -12.008 9.953 14.711 1.00 63.38 107 HIS A CA 1
ATOM 814 C C . HIS A 1 107 ? -11.100 8.844 14.162 1.00 63.38 107 HIS A C 1
ATOM 816 O O . HIS A 1 107 ? -10.329 8.271 14.927 1.00 63.38 107 HIS A O 1
ATOM 822 N N . ALA A 1 108 ? -11.083 8.601 12.845 1.00 60.09 108 ALA A N 1
ATOM 823 C CA . ALA A 1 108 ? -10.096 7.714 12.218 1.00 60.09 108 ALA A CA 1
ATOM 824 C C . ALA A 1 108 ? -8.652 8.216 12.432 1.00 60.09 108 ALA A C 1
ATOM 826 O O . ALA A 1 108 ? -7.714 7.426 12.501 1.00 60.09 108 ALA A O 1
ATOM 827 N N . PHE A 1 109 ? -8.472 9.533 12.609 1.00 60.31 109 PHE A N 1
ATOM 828 C CA . PHE A 1 109 ? -7.185 10.164 12.935 1.00 60.31 109 PHE A CA 1
ATOM 829 C C . PHE A 1 109 ? -6.874 10.202 14.438 1.00 60.31 109 PHE A C 1
ATOM 831 O O . PHE A 1 109 ? -5.774 10.604 14.827 1.00 60.31 109 PHE A O 1
ATOM 838 N N . GLU A 1 110 ? -7.802 9.790 15.303 1.00 63.94 110 GLU A N 1
ATOM 839 C CA . GLU A 1 110 ? -7.544 9.653 16.744 1.00 63.94 110 GLU A CA 1
ATOM 840 C C . GLU A 1 110 ? -6.753 8.392 17.081 1.00 63.94 110 GLU A C 1
ATOM 842 O O . GLU A 1 110 ? -6.257 8.275 18.202 1.00 63.94 110 GLU A O 1
ATOM 847 N N . VAL A 1 111 ? -6.494 7.531 16.086 1.00 60.12 111 VAL A N 1
ATOM 848 C CA . VAL A 1 111 ? -5.404 6.547 16.142 1.00 60.12 111 VAL A CA 1
ATOM 849 C C . VAL A 1 111 ? -4.103 7.211 16.614 1.00 60.12 111 VAL A C 1
ATOM 851 O O . VAL A 1 111 ? -3.358 6.543 17.322 1.00 60.12 111 VAL A O 1
ATOM 854 N N . ARG A 1 112 ? -3.881 8.525 16.361 1.00 60.59 112 ARG A N 1
ATOM 855 C CA . ARG A 1 112 ? -2.746 9.335 16.875 1.00 60.59 112 ARG A CA 1
ATOM 856 C C . ARG A 1 112 ? -2.643 9.464 18.407 1.00 60.59 112 ARG A C 1
ATOM 858 O O . ARG A 1 112 ? -1.603 9.880 18.911 1.00 60.59 112 ARG A O 1
ATOM 865 N N . ASN A 1 113 ? -3.668 9.080 19.151 1.00 64.88 113 ASN A N 1
ATOM 866 C CA . ASN A 1 113 ? -3.625 9.089 20.613 1.00 64.88 113 ASN A CA 1
ATOM 867 C C . ASN A 1 113 ? -3.397 7.684 21.197 1.00 64.88 113 ASN A C 1
ATOM 869 O O . ASN A 1 113 ? -3.334 7.524 22.414 1.00 64.88 113 ASN A O 1
ATOM 873 N N . SER A 1 114 ? -3.270 6.659 20.346 1.00 66.81 114 SER A N 1
ATOM 874 C CA . SER A 1 114 ? -3.013 5.287 20.776 1.00 66.81 114 SER A CA 1
ATOM 875 C C . SER A 1 114 ? -1.566 5.109 21.261 1.00 66.81 114 SER A C 1
ATOM 877 O O . SER A 1 114 ? -0.634 5.420 20.515 1.00 66.81 114 SER A O 1
ATOM 879 N N . PRO A 1 115 ? -1.338 4.494 22.437 1.00 73.06 115 PRO A N 1
ATOM 880 C CA . PRO A 1 115 ? 0.002 4.101 22.886 1.00 73.06 115 PRO A CA 1
ATOM 881 C C . PRO A 1 115 ? 0.748 3.203 21.884 1.00 73.06 115 PRO A C 1
ATOM 883 O O . PRO A 1 115 ? 1.973 3.134 21.905 1.00 73.06 115 PRO A O 1
ATOM 886 N N . ALA A 1 116 ? 0.018 2.525 20.988 1.00 73.88 116 ALA A N 1
ATOM 887 C CA . ALA A 1 116 ? 0.569 1.627 19.977 1.00 73.88 116 ALA A CA 1
ATOM 888 C C . ALA A 1 116 ? 1.062 2.332 18.697 1.00 73.88 116 ALA A C 1
ATOM 890 O O . ALA A 1 116 ? 1.607 1.669 17.815 1.00 73.88 116 ALA A O 1
ATOM 891 N N . LEU A 1 117 ? 0.903 3.653 18.562 1.00 73.69 117 LEU A N 1
ATOM 892 C CA . LEU A 1 117 ? 1.332 4.374 17.354 1.00 73.69 117 LEU A CA 1
ATOM 893 C C . LEU A 1 117 ? 2.788 4.214 16.978 1.00 73.69 117 LEU A C 1
ATOM 895 O O . LEU A 1 117 ? 3.030 4.049 15.786 1.00 73.69 117 LEU A O 1
ATOM 899 N N . PRO A 1 118 ? 3.763 4.285 17.907 1.00 75.00 118 PRO A N 1
ATOM 900 C CA . PRO A 1 118 ? 5.155 4.167 17.502 1.00 75.00 118 PRO A CA 1
ATOM 901 C C . PRO A 1 118 ? 5.420 2.799 16.867 1.00 75.00 118 PRO A C 1
ATOM 903 O O . PRO A 1 118 ? 6.142 2.710 15.880 1.00 75.00 118 PRO A O 1
ATOM 906 N N . ALA A 1 119 ? 4.762 1.746 17.367 1.00 79.81 119 ALA A N 1
ATOM 907 C CA . ALA A 1 119 ? 4.836 0.405 16.796 1.00 79.81 119 ALA A CA 1
ATOM 908 C C . ALA A 1 119 ? 4.126 0.314 15.434 1.00 79.81 119 ALA A C 1
ATOM 9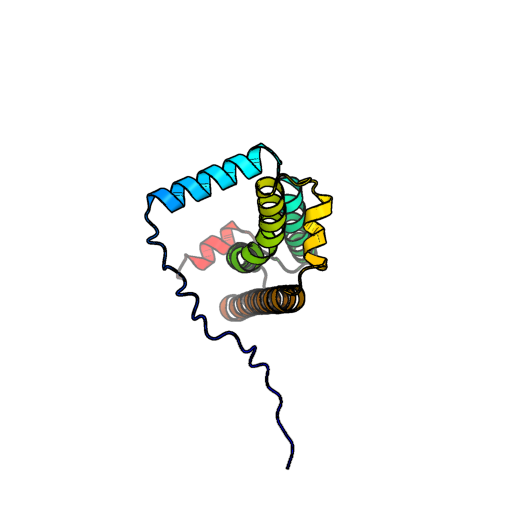10 O O . ALA A 1 119 ? 4.691 -0.220 14.482 1.00 79.81 119 ALA A O 1
ATOM 911 N N . ILE A 1 120 ? 2.924 0.886 15.309 1.00 75.94 120 ILE A N 1
ATOM 912 C CA . ILE A 1 120 ? 2.184 0.978 14.040 1.00 75.94 120 ILE A CA 1
ATOM 913 C C . ILE A 1 120 ? 3.007 1.715 12.975 1.00 75.94 120 ILE A C 1
ATOM 915 O O . ILE A 1 120 ? 3.106 1.259 11.837 1.00 75.94 120 ILE A O 1
ATOM 919 N N . ALA A 1 121 ? 3.617 2.841 13.346 1.00 76.69 121 ALA A N 1
ATOM 920 C CA . ALA A 1 121 ? 4.453 3.644 12.467 1.00 76.69 121 ALA A CA 1
ATOM 921 C C . ALA A 1 121 ? 5.727 2.890 12.071 1.00 76.69 121 ALA A C 1
ATOM 923 O O . ALA A 1 121 ? 6.073 2.876 10.895 1.00 76.69 121 ALA A O 1
ATOM 924 N N . ALA A 1 122 ? 6.387 2.210 13.014 1.00 83.06 122 ALA A N 1
ATOM 925 C CA . ALA A 1 122 ? 7.558 1.386 12.722 1.00 83.06 122 ALA A CA 1
ATOM 926 C C . ALA A 1 122 ? 7.238 0.272 11.713 1.00 83.06 122 ALA A C 1
ATOM 928 O O . ALA A 1 122 ? 7.974 0.090 10.745 1.00 83.06 122 ALA A O 1
ATOM 929 N N . VAL A 1 123 ? 6.108 -0.424 11.885 1.00 83.38 123 VAL A N 1
ATOM 930 C CA . VAL A 1 123 ? 5.651 -1.454 10.939 1.00 83.38 123 VAL A CA 1
ATOM 931 C C . VAL A 1 123 ? 5.281 -0.840 9.587 1.00 83.38 123 VAL A C 1
ATOM 933 O O . VAL A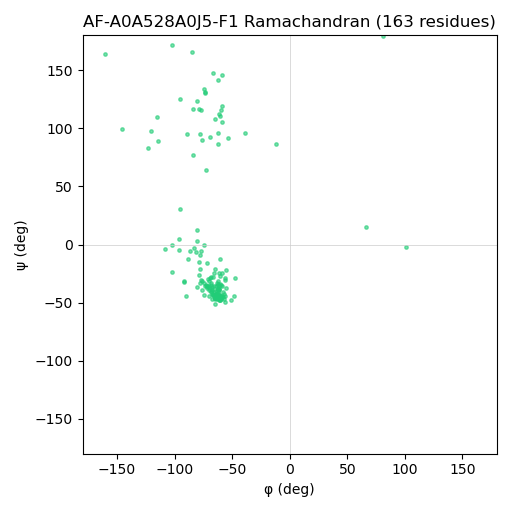 1 123 ? 5.682 -1.373 8.557 1.00 83.38 123 VAL A O 1
ATOM 936 N N . GLY A 1 124 ? 4.580 0.296 9.564 1.00 78.44 124 GLY A N 1
ATOM 937 C CA . GLY A 1 124 ? 4.245 1.002 8.323 1.00 78.44 124 GLY A CA 1
ATOM 938 C C . GLY A 1 124 ? 5.484 1.444 7.538 1.00 78.44 124 GLY A C 1
ATOM 939 O O . GLY A 1 124 ? 5.565 1.215 6.333 1.00 78.44 124 GLY A O 1
ATOM 940 N N . ILE A 1 125 ? 6.485 2.005 8.222 1.00 81.81 125 ILE A N 1
ATOM 941 C CA . ILE A 1 125 ? 7.770 2.405 7.626 1.00 81.81 125 ILE A CA 1
ATOM 942 C C . ILE A 1 125 ? 8.531 1.183 7.110 1.00 81.81 125 ILE A C 1
ATOM 944 O O . ILE A 1 125 ? 9.070 1.220 6.007 1.00 81.81 125 ILE A O 1
ATOM 948 N N . MET A 1 126 ? 8.551 0.090 7.872 1.00 87.25 126 MET A N 1
ATOM 949 C CA . MET A 1 126 ? 9.175 -1.161 7.445 1.00 87.25 126 MET A CA 1
ATOM 950 C C . MET A 1 126 ? 8.510 -1.715 6.178 1.00 87.25 126 MET A C 1
ATOM 952 O O . MET A 1 126 ? 9.206 -2.053 5.224 1.00 87.25 126 MET A O 1
ATOM 956 N N . LEU A 1 127 ? 7.176 -1.769 6.136 1.00 83.31 127 LEU A N 1
ATOM 957 C CA . LEU A 1 127 ? 6.423 -2.236 4.968 1.00 83.31 127 LEU A CA 1
ATOM 958 C C . LEU A 1 127 ? 6.645 -1.332 3.749 1.00 83.31 127 LEU A C 1
ATOM 960 O O . LEU A 1 127 ? 6.807 -1.839 2.640 1.00 83.31 127 LEU A O 1
ATOM 964 N N . LEU A 1 128 ? 6.737 -0.014 3.951 1.00 80.94 128 LEU A N 1
ATOM 965 C CA . LEU A 1 128 ? 7.084 0.939 2.896 1.00 80.94 128 LEU A CA 1
ATOM 966 C C . LEU A 1 128 ? 8.512 0.722 2.375 1.00 80.94 128 LEU A C 1
ATOM 968 O O . LEU A 1 128 ? 8.728 0.723 1.166 1.00 80.94 128 LEU A O 1
ATOM 972 N N . ALA A 1 129 ? 9.483 0.505 3.263 1.00 86.31 129 ALA A N 1
ATOM 973 C CA . ALA A 1 129 ? 10.866 0.236 2.878 1.00 86.31 129 ALA A CA 1
ATOM 974 C C . ALA A 1 129 ? 10.983 -1.071 2.081 1.00 86.31 129 ALA A C 1
ATOM 976 O O . ALA A 1 129 ? 11.656 -1.105 1.051 1.00 86.31 129 ALA A O 1
ATOM 977 N N . ILE A 1 130 ? 10.274 -2.120 2.509 1.00 90.00 130 ILE A N 1
ATOM 978 C CA . ILE A 1 130 ? 10.178 -3.389 1.774 1.00 90.00 130 ILE A CA 1
ATOM 979 C C . ILE A 1 130 ? 9.533 -3.163 0.405 1.00 90.00 130 ILE A C 1
ATOM 981 O O . ILE A 1 130 ? 10.029 -3.682 -0.590 1.00 90.00 130 ILE A O 1
ATOM 985 N N . PHE A 1 131 ? 8.468 -2.364 0.331 1.00 83.62 131 PHE A N 1
ATOM 986 C CA . PHE A 1 131 ? 7.803 -2.053 -0.931 1.00 83.62 131 PHE A CA 1
ATOM 987 C C . PHE A 1 131 ? 8.718 -1.287 -1.900 1.00 83.62 131 PHE A C 1
ATOM 989 O O . PHE A 1 131 ? 8.784 -1.628 -3.078 1.00 83.62 131 PHE A O 1
ATOM 996 N N . ILE A 1 132 ? 9.484 -0.305 -1.421 1.00 83.69 132 ILE A N 1
ATOM 997 C CA . ILE A 1 132 ? 10.462 0.416 -2.252 1.00 83.69 132 ILE A CA 1
ATOM 998 C C . ILE A 1 132 ? 11.576 -0.524 -2.717 1.00 83.69 132 ILE A C 1
ATOM 1000 O O . ILE A 1 132 ? 11.910 -0.533 -3.901 1.00 83.69 132 ILE A O 1
ATOM 1004 N N . ALA A 1 133 ? 12.130 -1.334 -1.812 1.00 90.06 133 ALA A N 1
ATOM 1005 C CA . ALA A 1 133 ? 13.146 -2.320 -2.164 1.00 90.06 133 ALA A CA 1
ATOM 1006 C C . ALA A 1 133 ? 12.623 -3.286 -3.234 1.00 90.06 133 ALA A C 1
ATOM 1008 O O . ALA A 1 133 ? 13.307 -3.531 -4.220 1.00 90.06 133 ALA A O 1
ATOM 1009 N N . TRP A 1 134 ? 11.380 -3.746 -3.095 1.00 89.38 134 TRP A N 1
ATOM 1010 C CA . TRP A 1 134 ? 10.694 -4.578 -4.077 1.00 89.38 134 TRP A CA 1
ATOM 1011 C C . TRP A 1 134 ? 10.605 -3.918 -5.463 1.00 89.38 134 TRP A C 1
ATOM 1013 O O . TRP A 1 134 ? 10.960 -4.552 -6.458 1.00 89.38 134 TRP A O 1
ATOM 1023 N N . LEU A 1 135 ? 10.204 -2.642 -5.544 1.00 84.94 135 LEU A N 1
ATOM 1024 C CA . LEU A 1 135 ? 10.149 -1.909 -6.817 1.00 84.94 135 LEU A CA 1
ATOM 1025 C C . LEU A 1 135 ? 11.535 -1.752 -7.455 1.00 84.94 135 LEU A C 1
ATOM 1027 O O . LEU A 1 135 ? 11.692 -1.983 -8.654 1.00 84.94 135 LEU A O 1
ATOM 1031 N N . LEU A 1 136 ? 12.546 -1.397 -6.658 1.00 87.31 136 LEU A N 1
ATOM 1032 C CA . LEU A 1 136 ? 13.921 -1.241 -7.138 1.00 87.31 136 LEU A CA 1
ATOM 1033 C C . LEU A 1 136 ? 14.504 -2.572 -7.613 1.00 87.31 136 LEU A C 1
ATOM 1035 O O . LEU A 1 136 ? 15.117 -2.628 -8.676 1.00 87.31 136 LEU A O 1
ATOM 1039 N N . THR A 1 137 ? 14.283 -3.653 -6.866 1.00 90.88 137 THR A N 1
ATOM 1040 C CA . THR A 1 137 ? 14.697 -4.999 -7.270 1.00 90.88 137 THR A CA 1
ATOM 1041 C C . THR A 1 137 ? 14.036 -5.399 -8.583 1.00 90.88 137 THR A C 1
ATOM 1043 O O . THR A 1 137 ? 14.727 -5.889 -9.473 1.00 90.88 137 THR A O 1
ATOM 1046 N N . ALA A 1 138 ? 12.736 -5.147 -8.746 1.00 86.88 138 ALA A N 1
ATOM 1047 C CA . ALA A 1 138 ? 12.040 -5.448 -9.991 1.00 86.88 138 ALA A CA 1
ATOM 1048 C C . ALA A 1 138 ? 12.571 -4.621 -11.175 1.00 86.88 138 ALA A C 1
ATOM 1050 O O . ALA A 1 138 ? 12.766 -5.164 -12.263 1.00 86.88 138 ALA A O 1
ATOM 1051 N N . GLN A 1 139 ? 12.870 -3.336 -10.963 1.00 84.44 139 GLN A N 1
ATOM 1052 C CA . GLN A 1 139 ? 13.456 -2.479 -11.995 1.00 84.44 139 GLN A CA 1
ATOM 1053 C C . GLN A 1 139 ? 14.854 -2.940 -12.407 1.00 84.44 139 GLN A C 1
ATOM 1055 O O . GLN A 1 139 ? 15.155 -3.013 -13.597 1.00 84.44 139 GLN A O 1
ATOM 1060 N N . LEU A 1 140 ? 15.704 -3.260 -11.432 1.00 87.81 140 LEU A N 1
ATOM 1061 C CA . LEU A 1 140 ? 17.050 -3.763 -11.688 1.00 87.81 140 LEU A CA 1
ATOM 1062 C C . LEU A 1 140 ? 17.001 -5.101 -12.419 1.00 87.81 140 LEU A C 1
ATOM 1064 O O . LEU A 1 140 ? 17.729 -5.293 -13.386 1.00 87.81 140 LEU A O 1
ATOM 1068 N N . PHE A 1 141 ? 16.117 -6.005 -11.997 1.00 88.31 141 PHE A N 1
ATOM 1069 C CA . PHE A 1 141 ? 15.930 -7.287 -12.663 1.00 88.31 141 PHE A CA 1
ATOM 1070 C C . PHE A 1 141 ? 15.510 -7.102 -14.126 1.00 88.31 141 PHE A C 1
ATOM 1072 O O . PHE A 1 141 ? 16.124 -7.690 -15.013 1.00 88.31 141 PHE A O 1
ATOM 1079 N N . TYR A 1 142 ? 14.535 -6.226 -14.389 1.00 84.75 142 TYR A N 1
ATOM 1080 C CA . TYR A 1 142 ? 14.132 -5.883 -15.753 1.00 84.75 142 TYR A CA 1
ATOM 1081 C C . TYR A 1 142 ? 15.319 -5.371 -16.582 1.00 84.75 142 TYR A C 1
ATOM 1083 O O . TYR A 1 142 ? 15.568 -5.887 -17.667 1.00 84.75 142 TYR A O 1
ATOM 1091 N N . GLN A 1 143 ? 16.097 -4.420 -16.055 1.00 85.69 143 GLN A N 1
ATOM 1092 C CA . GLN A 1 143 ? 17.242 -3.849 -16.775 1.00 85.69 143 GLN A CA 1
ATOM 1093 C C . GLN A 1 143 ? 18.340 -4.872 -17.083 1.00 85.69 143 GLN A C 1
ATOM 1095 O O . GLN A 1 143 ? 19.003 -4.757 -18.110 1.00 85.69 143 GLN A O 1
ATOM 1100 N N . GLN A 1 144 ? 18.548 -5.859 -16.210 1.00 88.00 144 GLN A N 1
ATOM 1101 C CA . GLN A 1 144 ? 19.550 -6.909 -16.418 1.00 88.00 144 GLN A CA 1
ATOM 1102 C C . GLN A 1 144 ? 19.118 -7.929 -17.477 1.00 88.00 144 GLN A C 1
ATOM 1104 O O . GLN A 1 144 ? 19.968 -8.458 -18.187 1.00 88.00 144 GLN A O 1
ATOM 1109 N N . VAL A 1 145 ? 17.816 -8.213 -17.580 1.00 85.62 145 VAL A N 1
ATOM 1110 C CA . VAL A 1 145 ? 17.287 -9.231 -18.502 1.00 85.62 145 VAL A CA 1
ATOM 1111 C C . VAL A 1 145 ? 16.943 -8.640 -19.872 1.00 85.62 145 VAL A C 1
ATOM 1113 O O . VAL A 1 145 ? 17.304 -9.224 -20.887 1.00 85.62 145 VAL A O 1
ATOM 1116 N N . PHE A 1 146 ? 16.284 -7.480 -19.905 1.00 81.62 146 PHE A N 1
ATOM 1117 C CA . PHE A 1 146 ? 15.750 -6.853 -21.124 1.00 81.62 146 PHE A CA 1
ATOM 1118 C C . PHE A 1 146 ? 16.528 -5.598 -21.556 1.00 81.62 146 PHE A C 1
ATOM 1120 O O . PHE A 1 146 ? 16.266 -5.018 -22.607 1.00 81.62 146 PHE A O 1
ATOM 1127 N N . GLY A 1 147 ? 17.515 -5.169 -20.766 1.00 80.50 147 GLY A N 1
ATOM 1128 C CA . GLY A 1 147 ? 18.286 -3.960 -21.035 1.00 80.50 147 GLY A CA 1
ATOM 1129 C C . GLY A 1 147 ? 17.586 -2.666 -20.588 1.00 80.50 147 GLY A C 1
ATOM 1130 O O . GLY A 1 147 ? 16.484 -2.674 -20.037 1.00 80.50 147 GLY A O 1
ATOM 1131 N N . PRO A 1 148 ? 18.239 -1.507 -20.788 1.00 74.31 148 PRO A N 1
ATOM 1132 C CA . PRO A 1 148 ? 17.731 -0.212 -20.334 1.00 74.31 148 PRO A CA 1
ATOM 1133 C C . PRO A 1 148 ? 16.625 0.357 -21.234 1.00 74.31 148 PRO A C 1
ATOM 1135 O O . PRO A 1 148 ? 16.026 1.372 -20.881 1.00 74.31 148 PRO A O 1
ATOM 1138 N N . ALA A 1 149 ? 16.376 -0.255 -22.397 1.00 73.94 149 ALA A N 1
ATOM 1139 C CA . ALA A 1 149 ? 15.381 0.225 -23.338 1.00 73.94 149 ALA A CA 1
ATOM 1140 C C . ALA A 1 149 ? 13.960 -0.070 -22.817 1.00 73.94 149 ALA A C 1
ATOM 1142 O O . ALA A 1 149 ? 13.658 -1.196 -22.407 1.00 73.94 149 ALA A O 1
ATOM 1143 N N . PRO A 1 150 ? 13.073 0.935 -22.804 1.00 69.75 150 PRO A N 1
ATOM 1144 C CA . PRO A 1 150 ? 11.676 0.714 -22.483 1.00 69.75 150 PRO A CA 1
ATOM 1145 C C 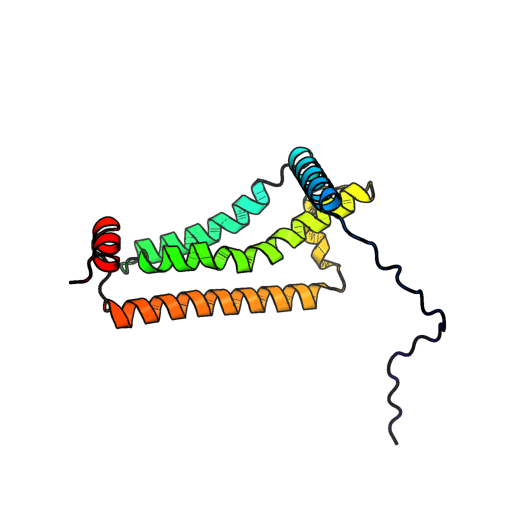. PRO A 1 150 ? 10.969 -0.135 -23.554 1.00 69.75 150 PRO A C 1
ATOM 1147 O O . PRO A 1 150 ? 11.266 0.049 -24.734 1.00 69.75 150 PRO A O 1
ATOM 1150 N N . PRO A 1 151 ? 9.974 -0.973 -23.196 1.00 70.75 151 PRO A N 1
ATOM 1151 C CA . PRO A 1 151 ? 9.202 -1.699 -24.200 1.00 70.75 151 PRO A CA 1
ATOM 1152 C C . PRO A 1 151 ? 8.457 -0.716 -25.109 1.00 70.75 151 PRO A C 1
ATOM 1154 O O . PRO A 1 151 ? 7.925 0.282 -24.621 1.00 70.75 151 PRO A O 1
ATOM 1157 N N . GLU A 1 152 ? 8.357 -0.993 -26.408 1.00 73.75 152 GLU A N 1
ATOM 1158 C CA . GLU A 1 152 ? 7.668 -0.090 -27.347 1.00 73.75 152 GLU A CA 1
ATOM 1159 C C . GLU A 1 152 ? 6.151 -0.031 -27.106 1.00 73.75 152 GLU A C 1
ATOM 1161 O O . GLU A 1 152 ? 5.494 0.972 -27.382 1.00 73.75 152 GLU A O 1
ATOM 1166 N N . SER A 1 153 ? 5.574 -1.109 -26.566 1.00 77.38 153 SER A N 1
ATOM 1167 C CA . SER A 1 153 ? 4.151 -1.207 -26.236 1.00 77.38 153 SER A CA 1
ATOM 1168 C C . SER A 1 153 ? 3.876 -2.318 -25.219 1.00 77.38 153 SER A C 1
ATOM 1170 O O . SER A 1 153 ? 4.693 -3.219 -25.021 1.00 77.38 153 SER A O 1
ATOM 1172 N N . LEU A 1 154 ? 2.688 -2.292 -24.601 1.00 73.19 154 LEU A N 1
ATOM 1173 C CA . LEU A 1 154 ? 2.240 -3.341 -23.676 1.00 73.19 154 LEU A CA 1
ATOM 1174 C C . LEU A 1 154 ? 2.142 -4.718 -24.356 1.00 73.19 154 LEU A C 1
ATOM 1176 O O . LEU A 1 154 ? 2.513 -5.719 -23.752 1.00 73.19 154 LEU A O 1
ATOM 1180 N N . SER A 1 155 ? 1.676 -4.783 -25.607 1.00 78.50 155 SER A N 1
ATOM 1181 C CA . SER A 1 155 ? 1.578 -6.042 -26.357 1.00 78.50 155 SER A CA 1
ATOM 1182 C C . SER A 1 155 ? 2.949 -6.617 -26.703 1.00 78.50 155 SER A C 1
ATOM 1184 O O . SER A 1 155 ? 3.138 -7.819 -26.545 1.00 78.50 155 SER A O 1
ATOM 1186 N N . SER A 1 156 ? 3.900 -5.764 -27.107 1.00 77.06 156 SER A N 1
ATOM 1187 C CA . SER A 1 156 ? 5.287 -6.177 -27.367 1.00 77.06 156 SER A CA 1
ATOM 1188 C C . SER A 1 156 ? 5.930 -6.748 -26.108 1.00 77.06 156 SER A C 1
ATOM 1190 O O . SER A 1 156 ? 6.512 -7.827 -26.147 1.00 77.06 156 SER A O 1
ATOM 1192 N N . PHE A 1 157 ? 5.749 -6.066 -24.974 1.00 79.94 157 PHE A N 1
ATOM 1193 C CA . PHE A 1 157 ? 6.283 -6.511 -23.690 1.00 79.94 157 PHE A CA 1
ATOM 1194 C C . PHE A 1 157 ? 5.725 -7.877 -23.271 1.00 79.94 157 PHE A C 1
ATOM 1196 O O . PHE A 1 157 ? 6.474 -8.762 -22.875 1.00 79.94 157 PHE A O 1
ATOM 1203 N N . ILE A 1 158 ? 4.410 -8.084 -23.406 1.00 81.56 158 ILE A N 1
ATOM 1204 C CA . ILE A 1 158 ? 3.788 -9.378 -23.098 1.00 81.56 158 ILE A CA 1
ATOM 1205 C C . ILE A 1 158 ? 4.310 -10.467 -24.044 1.00 81.56 158 ILE A C 1
ATOM 1207 O O . ILE A 1 158 ? 4.641 -11.554 -23.575 1.00 81.56 158 ILE A O 1
ATOM 1211 N N . SER A 1 159 ? 4.423 -10.203 -25.351 1.00 82.56 159 SER A N 1
ATOM 1212 C CA . SER A 1 159 ? 4.970 -11.198 -26.280 1.00 82.56 159 SER A CA 1
ATOM 1213 C C . SER A 1 159 ? 6.418 -11.550 -25.966 1.00 82.56 159 SER A C 1
ATOM 1215 O O . SER A 1 159 ? 6.755 -12.718 -26.033 1.00 82.56 159 SER A O 1
ATOM 1217 N N . GLU A 1 160 ? 7.246 -10.592 -25.562 1.00 80.38 160 GLU A N 1
ATOM 1218 C CA . GLU A 1 160 ? 8.665 -10.805 -25.252 1.00 80.38 160 GLU A CA 1
ATOM 1219 C C . GLU A 1 160 ? 8.872 -11.613 -23.959 1.00 80.38 160 GLU A C 1
ATOM 1221 O O . GLU A 1 160 ? 9.794 -12.415 -23.864 1.00 80.38 160 GLU A O 1
ATOM 1226 N N . ILE A 1 161 ? 7.967 -11.479 -22.982 1.00 81.00 161 ILE A N 1
ATOM 1227 C CA . ILE A 1 161 ? 7.979 -12.302 -21.760 1.00 81.00 161 ILE A CA 1
ATOM 1228 C C . ILE A 1 161 ? 7.657 -13.777 -22.060 1.00 81.00 161 ILE A C 1
ATOM 1230 O O . ILE A 1 161 ? 8.207 -14.668 -21.412 1.00 81.00 161 ILE A O 1
ATOM 1234 N N . PHE A 1 162 ? 6.734 -14.048 -22.991 1.00 82.81 162 PHE A N 1
ATOM 1235 C CA . PHE A 1 162 ? 6.211 -15.401 -23.242 1.00 82.81 162 PHE A CA 1
ATOM 1236 C C . PHE A 1 162 ? 6.790 -16.085 -24.487 1.00 82.81 162 PHE A C 1
ATOM 1238 O O . PHE A 1 162 ? 6.788 -17.317 -24.561 1.00 82.81 162 PHE A O 1
ATOM 1245 N N . ALA A 1 163 ? 7.285 -15.324 -25.460 1.00 75.69 163 ALA A N 1
ATOM 1246 C CA . ALA A 1 163 ? 7.993 -15.846 -26.615 1.00 75.69 163 ALA A CA 1
ATOM 1247 C C . ALA A 1 163 ? 9.414 -16.192 -26.175 1.00 75.69 163 ALA A C 1
ATOM 1249 O O . ALA A 1 163 ? 10.304 -15.357 -26.103 1.00 75.69 163 ALA A O 1
ATOM 1250 N N . THR A 1 164 ? 9.609 -17.457 -25.835 1.00 61.59 164 THR A N 1
ATOM 1251 C CA . THR A 1 164 ? 10.936 -18.026 -25.621 1.00 61.59 164 THR A CA 1
ATOM 1252 C C . THR A 1 164 ? 11.575 -18.250 -26.993 1.00 61.59 164 THR A C 1
ATOM 1254 O O . THR A 1 164 ? 11.368 -19.293 -27.613 1.00 61.59 164 THR A O 1
ATOM 1257 N N . GLY A 1 165 ? 12.293 -17.240 -27.488 1.00 53.44 165 GLY A N 1
ATOM 1258 C CA . GLY A 1 165 ? 13.062 -17.270 -28.734 1.00 53.44 165 GLY A CA 1
ATOM 1259 C C . GLY A 1 165 ? 14.203 -16.273 -28.699 1.00 53.44 165 GLY A C 1
ATOM 1260 O O . GLY A 1 165 ? 13.892 -15.066 -28.700 1.00 53.44 165 GLY A O 1
#

Mean predicted aligned error: 12.58 Å

Sequence (165 aa):
MASFHVIAGASETLEHTRIRKIGVSDLFDALKRGVDDFMVKPSHIAFLCLIYPLVGVVLAVWTSGNNALPLLFPLVSGFALIGPFAALGLYEISRRREAGLDASWSHAFEVRNSPALPAIAAVGIMLLAIFIAWLLTAQLFYQQVFGPAPPESLSSFISEIFATG